Protein AF-M0JA58-F1 (afdb_monomer)

Secondary structure (DSSP, 8-state):
-EEEETTTTEEEE--HHHHHHHHT--HHHHHHHHGGG--S--SSPP-EEES--S---EEEEEEE-SS-EEEEEEEEETTEEEEEEEETTTTEEEEEEHHHHHHHHT--HHHHHHHHHHHHHS---

Solvent-accessible surface area (backbone atoms only — not comparable to full-atom values): 7219 Å² total; per-residue (Å²): 92,76,48,74,28,76,91,77,74,32,58,32,79,42,53,30,49,55,46,25,52,63,10,64,54,54,59,67,60,50,48,63,66,42,55,87,71,60,68,95,79,67,96,70,76,72,43,69,40,66,73,65,76,93,66,74,64,44,81,76,47,77,41,69,59,100,81,21,50,21,42,33,26,41,28,81,49,104,87,50,63,30,43,34,29,30,17,70,93,76,72,30,32,21,37,31,29,61,56,38,52,41,49,54,22,75,53,55,72,67,57,56,51,47,58,52,45,57,58,73,67,51,75,90,124

Sequence (125 aa):
MELDATRSEARVRLDAVTLECLSWQERSTFVGFLEPQLRPLSSDVLVVQQNPDDGESTEIAHITNEFGHVEVRTAERAESAWLELVATKLGFVTRLNAVALESITWQDQDTFTELLRQRLEEPKK

Mean predicted aligned error: 6.17 Å

Foldseek 3Di:
DKQALPVVRFIDDDAQQLLQLLQPDDPVLLCVLLPVPDDCPDPDDWDKDKPDDPADWAFDDWGDDPNHTWTWIWDDDDPWIWIWTDRPVVGIIMITTSSSSVSVSPDDPVSSVVSVVVVVPDDDD

Nearest PDB structures (foldseek):
  1a18-assembly1_A  TM=6.426E-01  e=4.553E+00  Mus musculus
  3nec-assembly1_A  TM=2.844E-01  e=3.935E-01  Toxoplasma gondii
  3lgo-assembly1_A  TM=5.304E-01  e=4.553E+00  Saccharomyces cerevisiae
  6ew5-assembly4_D  TM=6.533E-01  e=8.645E+00  Homo sapiens

Organism: Haloferax mediterranei (strain ATCC 33500 / DSM 1411 / JCM 8866 / NBRC 14739 / NCIMB 2177 / R-4) (NCBI:txid523841)

Radius of gyration: 13.87 Å; Cα contacts (8 Å, |Δi|>4): 213; chains: 1; bounding box: 35×30×39 Å

Structure (mmCIF, N/CA/C/O backbone):
data_AF-M0JA58-F1
#
_entry.id   AF-M0JA58-F1
#
loop_
_atom_site.group_PDB
_atom_site.id
_atom_site.type_symbol
_atom_site.label_atom_id
_atom_site.label_alt_id
_atom_site.label_comp_id
_atom_site.label_asym_id
_atom_site.label_entity_id
_atom_site.label_seq_id
_atom_site.pdbx_PDB_ins_code
_atom_site.Cartn_x
_atom_site.Cartn_y
_atom_site.Cartn_z
_atom_site.occupancy
_atom_site.B_iso_or_equiv
_atom_site.auth_seq_id
_atom_site.auth_comp_id
_atom_site.auth_asym_id
_atom_site.auth_atom_id
_atom_site.pdbx_PDB_model_num
ATOM 1 N N . MET A 1 1 ? -5.341 6.554 -4.109 1.00 89.31 1 MET A N 1
ATOM 2 C CA . MET A 1 1 ? -4.026 6.619 -4.784 1.00 89.31 1 MET A CA 1
ATOM 3 C C . MET A 1 1 ? -3.997 5.585 -5.901 1.00 89.31 1 MET A C 1
ATOM 5 O O . MET A 1 1 ? -4.663 4.569 -5.763 1.00 89.31 1 MET A O 1
ATOM 9 N N . GLU A 1 2 ? -3.289 5.831 -7.001 1.00 92.62 2 GLU A N 1
ATOM 10 C CA . GLU A 1 2 ? -3.058 4.826 -8.051 1.00 92.62 2 GLU A CA 1
ATOM 11 C C . GLU A 1 2 ? -1.577 4.437 -8.039 1.00 92.62 2 GLU A C 1
ATOM 13 O O . GLU A 1 2 ? -0.720 5.314 -7.934 1.00 92.62 2 GLU A O 1
ATOM 18 N N . LEU A 1 3 ? -1.292 3.137 -8.100 1.00 90.00 3 LEU A N 1
ATOM 19 C CA . LEU A 1 3 ? 0.043 2.602 -8.356 1.00 90.00 3 LEU A CA 1
ATOM 20 C C . LEU A 1 3 ? 0.092 2.129 -9.809 1.00 90.00 3 LEU A C 1
ATOM 22 O O . LEU A 1 3 ? -0.775 1.358 -10.224 1.00 90.00 3 LEU A O 1
ATOM 26 N N . ASP A 1 4 ? 1.095 2.586 -10.557 1.00 90.62 4 ASP A N 1
ATOM 27 C CA . ASP A 1 4 ? 1.334 2.217 -11.956 1.00 90.62 4 ASP A CA 1
ATOM 28 C C . ASP A 1 4 ? 2.706 1.546 -12.073 1.00 90.62 4 ASP A C 1
ATOM 30 O O . ASP A 1 4 ? 3.747 2.177 -11.873 1.00 90.62 4 ASP A O 1
ATOM 34 N N . ALA A 1 5 ? 2.708 0.246 -12.359 1.00 87.19 5 ALA A N 1
ATOM 35 C CA . ALA A 1 5 ? 3.912 -0.524 -12.606 1.00 87.19 5 ALA A CA 1
ATOM 36 C C . ALA A 1 5 ? 4.220 -0.506 -14.107 1.00 87.19 5 ALA A C 1
ATOM 38 O O . ALA A 1 5 ? 3.892 -1.440 -14.837 1.00 87.19 5 ALA A O 1
ATOM 39 N N . THR A 1 6 ? 4.906 0.545 -14.569 1.00 83.81 6 THR A N 1
ATOM 40 C CA . THR A 1 6 ? 5.208 0.780 -15.995 1.00 83.81 6 THR A CA 1
ATOM 41 C C . THR A 1 6 ? 5.821 -0.432 -16.700 1.00 83.81 6 THR A C 1
ATOM 43 O O . THR A 1 6 ? 5.567 -0.660 -17.877 1.00 83.81 6 THR A O 1
ATOM 46 N N . ARG A 1 7 ? 6.629 -1.223 -15.987 1.00 81.31 7 ARG A N 1
ATOM 47 C CA . ARG A 1 7 ? 7.321 -2.397 -16.535 1.00 81.31 7 ARG A CA 1
ATOM 48 C C . ARG A 1 7 ? 6.374 -3.545 -16.892 1.00 81.31 7 ARG A C 1
ATOM 50 O O . ARG A 1 7 ? 6.626 -4.245 -17.868 1.00 81.31 7 ARG A O 1
ATOM 57 N N . SER A 1 8 ? 5.327 -3.754 -16.098 1.00 81.50 8 SER A N 1
ATOM 58 C CA . SER A 1 8 ? 4.322 -4.801 -16.317 1.00 81.50 8 SER A CA 1
ATOM 59 C C . SER A 1 8 ? 2.997 -4.261 -16.858 1.00 81.50 8 SER A C 1
ATOM 61 O O . SER A 1 8 ? 2.072 -5.043 -17.059 1.00 81.50 8 SER A O 1
ATOM 63 N N . GLU A 1 9 ? 2.910 -2.946 -17.099 1.00 87.00 9 GLU A N 1
ATOM 64 C CA . GLU A 1 9 ? 1.693 -2.222 -17.496 1.00 87.00 9 GLU A CA 1
ATOM 65 C C . GLU A 1 9 ? 0.505 -2.471 -16.545 1.00 87.00 9 GLU A C 1
ATOM 67 O O . GLU A 1 9 ? -0.661 -2.302 -16.908 1.00 87.00 9 GLU A O 1
ATOM 72 N N . ALA A 1 10 ? 0.801 -2.882 -15.311 1.00 87.00 10 ALA A N 1
ATOM 73 C CA . ALA A 1 10 ? -0.185 -3.215 -14.302 1.00 87.00 10 ALA A CA 1
ATOM 74 C C . ALA A 1 10 ? -0.500 -1.999 -13.434 1.00 87.00 10 ALA A C 1
ATOM 76 O O . ALA A 1 10 ? 0.370 -1.187 -13.113 1.00 87.00 10 ALA A O 1
ATOM 77 N N . ARG A 1 11 ? -1.772 -1.866 -13.056 1.00 92.12 11 ARG A N 1
ATOM 78 C CA . ARG A 1 11 ? -2.269 -0.717 -12.300 1.00 92.12 11 ARG A CA 1
ATOM 79 C C . ARG A 1 11 ? -3.274 -1.152 -11.264 1.00 92.12 11 ARG A C 1
ATOM 81 O O . ARG A 1 11 ? -4.150 -1.961 -11.554 1.00 92.12 11 ARG A O 1
ATOM 88 N N . VAL A 1 12 ? -3.212 -0.519 -10.099 1.00 92.12 12 VAL A N 1
ATOM 89 C CA . VAL A 1 12 ? -4.213 -0.702 -9.047 1.00 92.12 12 VAL A CA 1
ATOM 90 C C . VAL A 1 12 ? -4.552 0.628 -8.389 1.00 92.12 12 VAL A C 1
ATOM 92 O O . VAL A 1 12 ? -3.691 1.485 -8.174 1.00 92.12 12 VAL A O 1
ATOM 95 N N . ARG A 1 13 ? -5.833 0.808 -8.066 1.00 92.88 13 ARG A N 1
ATOM 96 C CA . ARG A 1 13 ? -6.311 1.925 -7.251 1.00 92.88 13 ARG A CA 1
ATOM 97 C C . ARG A 1 13 ? -6.483 1.447 -5.819 1.00 92.88 13 ARG A C 1
ATOM 99 O O . ARG A 1 13 ? -7.195 0.484 -5.578 1.00 92.88 13 ARG A O 1
ATOM 106 N N . LEU A 1 14 ? -5.859 2.161 -4.893 1.00 92.56 14 LEU A N 1
ATOM 107 C CA . LEU A 1 14 ? -5.904 1.885 -3.464 1.00 92.56 14 LEU A CA 1
ATOM 108 C C . LEU A 1 14 ? -6.585 3.051 -2.750 1.00 92.56 14 LEU A C 1
ATOM 110 O O . LEU A 1 14 ? -6.233 4.219 -2.966 1.00 92.56 14 LEU A O 1
ATOM 114 N N . ASP A 1 15 ? -7.568 2.742 -1.915 1.00 92.62 15 ASP A N 1
ATOM 115 C CA . ASP A 1 15 ? -8.216 3.717 -1.042 1.00 92.62 15 ASP A CA 1
ATOM 116 C C . ASP A 1 15 ? -7.456 3.884 0.288 1.00 92.62 15 ASP A C 1
ATOM 118 O O . ASP A 1 15 ? -6.424 3.251 0.525 1.00 92.62 15 ASP A O 1
ATOM 122 N N . ALA A 1 16 ? -7.942 4.785 1.146 1.00 93.38 16 ALA A N 1
ATOM 123 C CA . ALA A 1 16 ? -7.305 5.076 2.430 1.00 93.38 16 ALA A CA 1
ATOM 124 C C . ALA A 1 16 ? -7.250 3.845 3.347 1.00 93.38 16 ALA A C 1
ATOM 126 O O . ALA A 1 16 ? -6.238 3.626 4.002 1.00 93.38 16 ALA A O 1
ATOM 127 N N . VAL A 1 17 ? -8.310 3.031 3.367 1.00 92.44 17 VAL A N 1
ATOM 128 C CA . VAL A 1 17 ? -8.412 1.839 4.225 1.00 92.44 17 VAL A CA 1
ATOM 129 C C . VAL A 1 17 ? -7.461 0.750 3.749 1.00 92.44 17 VAL A C 1
ATOM 131 O O . VAL A 1 17 ? -6.783 0.128 4.557 1.00 92.44 17 VAL A O 1
ATOM 134 N N . THR A 1 18 ? -7.365 0.549 2.439 1.00 92.62 18 THR A N 1
ATOM 135 C CA . THR A 1 18 ? -6.453 -0.415 1.825 1.00 92.62 18 THR A CA 1
ATOM 136 C C . THR A 1 18 ? -5.006 -0.005 2.066 1.00 92.62 18 THR A C 1
ATOM 138 O O . THR A 1 18 ? -4.190 -0.831 2.462 1.00 92.62 18 THR A O 1
ATOM 141 N N . LEU A 1 19 ? -4.671 1.275 1.890 1.00 93.00 19 LEU A N 1
ATOM 142 C CA . LEU A 1 19 ? -3.320 1.756 2.176 1.00 93.00 19 LEU A CA 1
ATOM 143 C C . LEU A 1 19 ? -2.972 1.678 3.657 1.00 93.00 19 LEU A C 1
ATOM 145 O O . LEU A 1 19 ? -1.859 1.279 3.996 1.00 93.00 19 LEU A O 1
ATOM 149 N N . GLU A 1 20 ? -3.918 2.042 4.525 1.00 91.75 20 GLU A N 1
ATOM 150 C CA . GLU A 1 20 ? -3.750 1.866 5.956 1.00 91.75 20 GLU A CA 1
ATOM 151 C C . GLU A 1 20 ? -3.502 0.386 6.226 1.00 91.75 20 GLU A C 1
ATOM 153 O O . GLU A 1 20 ? -2.432 0.092 6.728 1.00 91.75 20 GLU A O 1
ATOM 158 N N . CYS A 1 21 ? -4.370 -0.538 5.789 1.00 90.50 21 CYS A N 1
ATOM 159 C CA . CYS A 1 21 ? -4.211 -2.000 5.895 1.00 90.50 21 CYS A CA 1
ATOM 160 C C . CYS A 1 21 ? -2.787 -2.477 5.601 1.00 90.50 21 CYS A C 1
ATOM 162 O O . CYS A 1 21 ? -2.185 -3.172 6.419 1.00 90.50 21 CYS A O 1
ATOM 164 N N . LEU A 1 22 ? -2.234 -2.060 4.460 1.00 90.81 22 LEU A N 1
ATOM 165 C CA . LEU A 1 22 ? -0.897 -2.446 4.011 1.00 90.81 22 LEU A CA 1
ATOM 166 C C . LEU A 1 22 ? 0.219 -1.974 4.959 1.00 90.81 22 LEU A C 1
ATOM 168 O O . LEU A 1 22 ? 1.261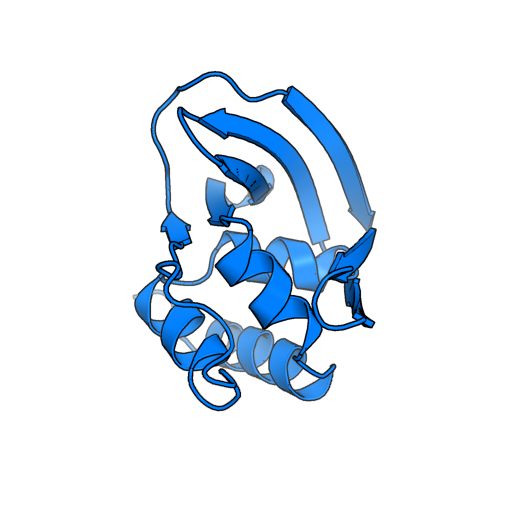 -2.618 5.026 1.00 90.81 22 LEU A O 1
ATOM 172 N N . SER A 1 23 ? 0.023 -0.884 5.706 1.00 91.31 23 SER A N 1
ATOM 173 C CA . SER A 1 23 ? 1.052 -0.325 6.596 1.00 91.31 23 SER A CA 1
ATOM 174 C C . SER A 1 23 ? 1.292 -1.119 7.887 1.00 91.31 23 SER A C 1
ATOM 176 O O . SER A 1 23 ? 2.354 -0.961 8.490 1.00 91.31 23 SER A O 1
ATOM 178 N N . TRP A 1 24 ? 0.354 -1.977 8.305 1.00 87.62 24 TRP A N 1
ATOM 179 C CA . TRP A 1 24 ? 0.403 -2.709 9.584 1.00 87.62 24 TRP A CA 1
ATOM 180 C C . TRP A 1 24 ? 0.382 -4.233 9.445 1.00 87.62 24 TRP A C 1
ATOM 182 O O . TRP A 1 24 ? 0.276 -4.932 10.452 1.00 87.62 24 TRP A O 1
ATOM 192 N N . GLN A 1 25 ? 0.522 -4.767 8.232 1.00 85.44 25 GLN A N 1
ATOM 193 C CA . GLN A 1 25 ? 0.643 -6.211 8.036 1.00 85.44 25 GLN A CA 1
ATOM 194 C C . GLN A 1 25 ? 2.000 -6.726 8.484 1.00 85.44 25 GLN A C 1
ATOM 196 O O . GLN A 1 25 ? 3.027 -6.141 8.137 1.00 85.44 25 GLN A O 1
ATOM 201 N N . GLU A 1 26 ? 2.013 -7.870 9.168 1.00 83.88 26 GLU A N 1
ATOM 202 C CA . GLU A 1 26 ? 3.251 -8.604 9.409 1.00 83.88 26 GLU A CA 1
ATOM 203 C C . GLU A 1 26 ? 3.944 -8.957 8.094 1.00 83.88 26 GLU A C 1
ATOM 205 O O . GLU A 1 26 ? 3.297 -9.342 7.118 1.00 83.88 26 GLU A O 1
ATOM 210 N N . ARG A 1 27 ? 5.280 -8.869 8.071 1.00 82.81 27 ARG A N 1
ATOM 211 C CA . ARG A 1 27 ? 6.067 -9.158 6.864 1.00 82.81 27 ARG A CA 1
ATOM 212 C C . ARG A 1 27 ? 5.729 -10.526 6.266 1.00 82.81 27 ARG A C 1
ATOM 214 O O . ARG A 1 27 ? 5.615 -10.626 5.052 1.00 82.81 27 ARG A O 1
ATOM 221 N N . SER A 1 28 ? 5.599 -11.569 7.082 1.00 82.00 28 SER A N 1
ATOM 222 C CA . SER A 1 28 ? 5.266 -12.925 6.620 1.00 82.00 28 SER A CA 1
ATOM 223 C C . SER A 1 28 ? 3.890 -12.987 5.967 1.00 82.00 28 SER A C 1
ATOM 225 O O . SER A 1 28 ? 3.774 -13.534 4.875 1.00 82.00 28 SER A O 1
ATOM 227 N N . THR A 1 29 ? 2.875 -12.390 6.594 1.00 81.50 29 THR A N 1
ATOM 228 C CA . THR A 1 29 ? 1.514 -12.305 6.046 1.00 81.50 29 THR A CA 1
ATOM 229 C C . THR A 1 29 ? 1.508 -11.523 4.742 1.00 81.50 29 THR A C 1
ATOM 231 O O . THR A 1 29 ? 0.947 -11.975 3.753 1.00 81.50 29 THR A O 1
ATOM 234 N N . PHE A 1 30 ? 2.208 -10.390 4.703 1.00 80.06 30 PHE A N 1
ATOM 235 C CA . PHE A 1 30 ? 2.302 -9.546 3.518 1.00 80.06 30 PHE A CA 1
ATOM 236 C C . PHE A 1 30 ? 3.035 -10.237 2.363 1.00 80.06 30 PHE A C 1
ATOM 238 O O . PHE A 1 30 ? 2.593 -10.181 1.221 1.00 80.06 30 PHE A O 1
ATOM 245 N N . VAL A 1 31 ? 4.153 -10.912 2.635 1.00 80.19 31 VAL A N 1
ATOM 246 C CA . VAL A 1 31 ? 4.889 -11.662 1.608 1.00 80.19 31 VAL A CA 1
ATOM 247 C C . VAL A 1 31 ? 4.054 -12.840 1.117 1.00 80.19 31 VAL A C 1
ATOM 249 O O . VAL A 1 31 ? 3.880 -12.974 -0.088 1.00 80.19 31 VAL A O 1
ATOM 252 N N . GLY A 1 32 ? 3.460 -13.623 2.021 1.00 79.62 32 GLY A N 1
ATOM 253 C CA . GLY A 1 32 ? 2.571 -14.730 1.657 1.00 79.62 32 GLY A CA 1
ATOM 254 C C . GLY A 1 32 ? 1.303 -14.281 0.924 1.00 79.62 32 GLY A C 1
ATOM 255 O O . GLY A 1 32 ? 0.744 -15.046 0.149 1.00 79.62 32 GLY A O 1
ATOM 256 N N . PHE A 1 33 ? 0.872 -13.035 1.124 1.00 76.62 33 PHE A N 1
ATOM 257 C CA . PHE A 1 33 ? -0.184 -12.380 0.352 1.00 76.62 33 PHE A CA 1
ATOM 258 C C . PHE A 1 33 ? 0.269 -12.045 -1.081 1.00 76.62 33 PHE A C 1
ATOM 260 O O . PHE A 1 33 ? -0.516 -12.181 -2.013 1.00 76.62 33 PHE A O 1
ATOM 267 N N . LEU A 1 34 ? 1.534 -11.656 -1.282 1.00 74.06 34 LEU A N 1
ATOM 268 C CA . LEU A 1 34 ? 2.076 -11.306 -2.602 1.00 74.06 34 LEU A CA 1
ATOM 269 C C . LEU A 1 34 ? 2.554 -12.523 -3.414 1.00 74.06 34 LEU A C 1
ATOM 271 O O . LEU A 1 34 ? 2.425 -12.527 -4.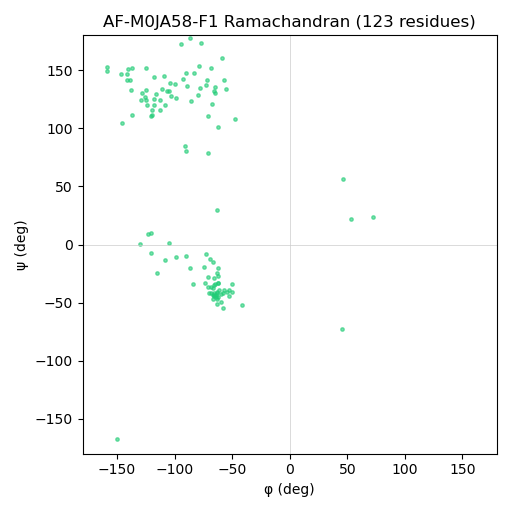638 1.00 74.06 34 LEU A O 1
ATOM 275 N N . GLU A 1 35 ? 3.084 -13.555 -2.754 1.00 67.44 35 GLU A N 1
ATOM 276 C CA . GLU A 1 35 ? 3.690 -14.750 -3.366 1.00 67.44 35 GLU A CA 1
ATOM 277 C C . GLU A 1 35 ? 2.799 -15.561 -4.331 1.00 67.44 35 GLU A C 1
ATOM 279 O O . GLU A 1 35 ? 3.323 -15.987 -5.364 1.00 67.44 35 GLU A O 1
ATOM 284 N N . PRO A 1 36 ? 1.486 -15.770 -4.092 1.00 61.09 36 PRO A N 1
ATOM 285 C CA . PRO A 1 36 ? 0.651 -16.641 -4.922 1.00 61.09 36 PRO A CA 1
ATOM 286 C C . PRO A 1 36 ? 0.526 -16.183 -6.379 1.00 61.09 36 PRO A C 1
ATOM 288 O O . PRO A 1 36 ? 0.179 -16.985 -7.245 1.00 61.09 36 PRO A O 1
ATOM 291 N N . GLN A 1 37 ? 0.808 -14.905 -6.657 1.00 56.34 37 GLN A N 1
ATOM 292 C CA . GLN A 1 37 ? 0.684 -14.298 -7.984 1.00 56.34 37 GLN A CA 1
ATOM 293 C C . GLN A 1 37 ? 1.985 -13.667 -8.495 1.00 56.34 37 GLN A C 1
ATOM 295 O O . GLN A 1 37 ? 1.971 -12.999 -9.533 1.00 56.34 37 GLN A O 1
ATOM 300 N N . LEU A 1 38 ? 3.118 -13.884 -7.812 1.00 58.38 38 LEU A N 1
ATOM 301 C CA . LEU A 1 38 ? 4.417 -13.438 -8.311 1.00 58.38 38 LEU A CA 1
ATOM 302 C C . LEU A 1 38 ? 4.713 -14.153 -9.630 1.00 58.38 38 LEU A C 1
ATOM 304 O O . LEU A 1 38 ? 5.159 -15.302 -9.664 1.00 58.38 38 LEU A O 1
ATOM 308 N N . ARG A 1 39 ? 4.500 -13.461 -10.753 1.00 56.25 39 ARG A N 1
ATOM 309 C CA . ARG A 1 39 ? 5.128 -13.889 -11.999 1.00 56.25 39 ARG A CA 1
ATOM 310 C C . ARG A 1 39 ? 6.638 -13.741 -11.807 1.00 56.25 39 ARG A C 1
ATOM 312 O O . ARG A 1 39 ? 7.071 -12.696 -11.314 1.00 56.25 39 ARG A O 1
ATOM 319 N N . PRO A 1 40 ? 7.457 -14.721 -12.220 1.00 52.47 40 PRO A N 1
ATOM 320 C CA . PRO A 1 40 ? 8.908 -14.597 -12.190 1.00 52.47 40 PRO A CA 1
ATOM 321 C C . PRO A 1 40 ? 9.328 -13.594 -13.270 1.00 52.47 40 PRO A C 1
ATOM 323 O O . PRO A 1 40 ? 9.691 -13.966 -14.381 1.00 52.47 40 PRO A O 1
ATOM 326 N N . LEU A 1 41 ? 9.174 -12.304 -12.983 1.00 50.72 41 LEU A N 1
ATOM 327 C CA . LEU A 1 41 ? 9.456 -11.229 -13.928 1.00 50.72 41 LEU A CA 1
ATOM 328 C C . LEU A 1 41 ? 10.720 -10.448 -13.560 1.00 50.72 41 LEU A C 1
ATOM 330 O O . LEU A 1 41 ? 11.185 -9.702 -14.415 1.00 50.72 41 LEU A O 1
ATOM 334 N N . SER A 1 42 ? 11.290 -10.588 -12.358 1.00 55.84 42 SER A N 1
ATOM 335 C CA . SER A 1 42 ? 12.546 -9.911 -12.005 1.00 55.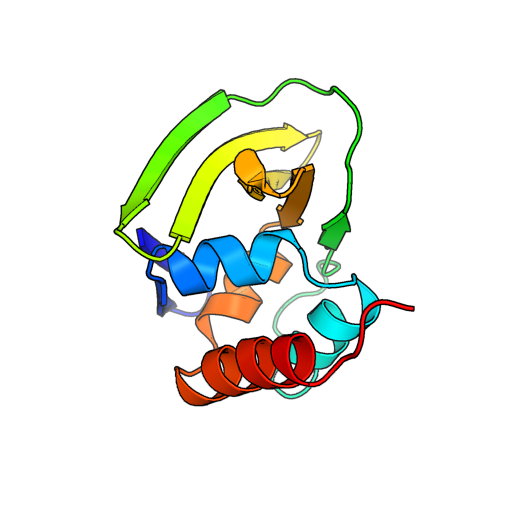84 42 SER A CA 1
ATOM 336 C C . SER A 1 42 ? 13.474 -10.774 -11.149 1.00 55.84 42 SER A C 1
ATOM 338 O O . SER A 1 42 ? 13.017 -11.558 -10.322 1.00 55.84 42 SER A O 1
ATOM 340 N N . SER A 1 43 ? 14.781 -10.598 -11.357 1.00 59.31 43 SER A N 1
ATOM 341 C CA . SER A 1 43 ? 15.841 -11.069 -10.455 1.00 59.31 43 SER A CA 1
ATOM 342 C C . SER A 1 43 ? 15.922 -10.233 -9.171 1.00 59.31 43 SER A C 1
ATOM 344 O O . SER A 1 43 ? 16.680 -10.575 -8.264 1.00 59.31 43 SER A O 1
ATOM 346 N N . ASP A 1 44 ? 15.180 -9.124 -9.108 1.00 69.00 44 ASP A N 1
ATOM 347 C CA . ASP A 1 44 ? 15.168 -8.221 -7.967 1.00 69.00 44 ASP A CA 1
ATOM 348 C C . ASP A 1 44 ? 14.435 -8.837 -6.773 1.00 69.00 44 ASP A C 1
ATOM 350 O O . ASP A 1 44 ? 13.398 -9.490 -6.897 1.00 69.00 44 ASP A O 1
ATOM 354 N N . VAL A 1 45 ? 14.973 -8.590 -5.583 1.00 76.81 45 VAL A N 1
ATOM 355 C CA . VAL A 1 45 ? 14.440 -9.142 -4.338 1.00 76.81 45 VAL A CA 1
ATOM 356 C C . VAL A 1 45 ? 13.224 -8.330 -3.892 1.00 76.81 45 VAL A C 1
ATOM 358 O O . VAL A 1 45 ? 13.300 -7.109 -3.757 1.00 76.81 45 VAL A O 1
ATOM 361 N N . LEU A 1 46 ? 12.104 -8.998 -3.606 1.00 80.31 46 LEU A N 1
ATOM 362 C CA . LEU A 1 46 ? 10.959 -8.389 -2.927 1.00 80.31 46 LEU A CA 1
ATOM 363 C C . LEU A 1 46 ? 11.346 -8.057 -1.481 1.00 80.31 46 LEU A C 1
ATOM 365 O O . LEU A 1 46 ? 11.714 -8.947 -0.707 1.00 80.31 46 LEU A O 1
ATOM 369 N N . VAL A 1 47 ? 11.260 -6.780 -1.097 1.00 82.94 47 VAL A N 1
ATOM 370 C CA . VAL A 1 47 ? 11.607 -6.350 0.263 1.00 82.94 47 VAL A CA 1
ATOM 371 C C . VAL A 1 47 ? 10.490 -5.515 0.877 1.00 82.94 47 VAL A C 1
ATOM 373 O O . VAL A 1 47 ? 10.096 -4.479 0.350 1.00 82.94 47 VAL A O 1
ATOM 376 N N . VAL A 1 48 ? 10.029 -5.980 2.039 1.00 85.62 48 VAL A N 1
ATOM 377 C CA . VAL A 1 48 ? 9.008 -5.341 2.877 1.00 85.62 48 VAL A CA 1
ATOM 378 C C . VAL A 1 48 ? 9.599 -5.131 4.267 1.00 85.62 48 VAL A C 1
ATOM 380 O O . VAL A 1 48 ? 10.020 -6.097 4.909 1.00 85.62 48 VAL A O 1
ATOM 383 N N . GLN A 1 49 ? 9.685 -3.890 4.737 1.00 85.38 49 GLN A N 1
ATOM 384 C CA . GLN A 1 49 ? 10.275 -3.567 6.042 1.00 85.38 49 GLN A CA 1
ATOM 385 C C . GLN A 1 49 ? 9.237 -2.928 6.954 1.00 85.38 49 GLN A C 1
ATOM 387 O O . GLN A 1 49 ? 8.729 -1.859 6.636 1.00 85.38 49 GLN A O 1
ATOM 392 N N . GLN A 1 50 ? 8.960 -3.556 8.093 1.00 85.00 50 GLN A N 1
ATOM 393 C CA . GLN A 1 50 ? 8.128 -2.965 9.139 1.00 85.00 50 GLN A CA 1
ATOM 394 C C . GLN A 1 50 ? 8.988 -2.173 10.122 1.00 85.00 50 GLN A C 1
ATOM 396 O O . GLN A 1 50 ? 10.122 -2.571 10.386 1.00 85.00 50 GLN A O 1
ATOM 401 N N . ASN A 1 51 ? 8.429 -1.101 10.688 1.00 80.31 51 ASN A N 1
ATOM 402 C CA . ASN A 1 51 ? 9.065 -0.251 11.709 1.00 80.31 51 ASN A CA 1
ATOM 403 C C . ASN A 1 51 ? 10.517 0.114 11.363 1.00 80.31 51 ASN A C 1
ATOM 405 O O . ASN A 1 51 ? 11.450 -0.220 12.094 1.00 80.31 51 ASN A O 1
ATOM 409 N N . PRO A 1 52 ? 10.720 0.713 10.191 1.00 69.31 52 PRO A N 1
ATOM 410 C CA . PRO A 1 52 ? 12.038 0.887 9.628 1.00 69.31 52 PRO A CA 1
ATOM 411 C C . PRO A 1 52 ? 12.764 2.074 10.307 1.00 69.31 52 PRO A C 1
ATOM 413 O O . PRO A 1 52 ? 12.114 3.004 10.778 1.00 69.31 52 PRO A O 1
ATOM 416 N N . ASP A 1 53 ? 14.101 2.068 10.329 1.00 66.81 53 ASP A N 1
ATOM 417 C CA . ASP A 1 53 ? 14.915 3.120 10.978 1.00 66.81 53 ASP A CA 1
ATOM 418 C C . ASP A 1 53 ? 14.673 4.543 10.424 1.00 66.81 53 ASP A C 1
ATOM 420 O O . ASP A 1 53 ? 14.255 4.711 9.268 1.00 66.81 53 ASP A O 1
ATOM 424 N N . ASP A 1 54 ? 15.067 5.546 11.223 1.00 64.44 54 ASP A N 1
ATOM 425 C CA . ASP A 1 54 ? 14.974 7.012 11.033 1.00 64.44 54 ASP A CA 1
ATOM 426 C C . ASP A 1 54 ? 15.774 7.592 9.846 1.00 64.44 54 ASP A C 1
ATOM 428 O O . ASP A 1 54 ? 16.247 8.729 9.879 1.00 64.44 54 ASP A O 1
ATOM 432 N N . GLY A 1 55 ? 15.987 6.840 8.771 1.00 70.56 55 GLY A N 1
ATOM 433 C CA . GLY A 1 55 ? 16.590 7.437 7.58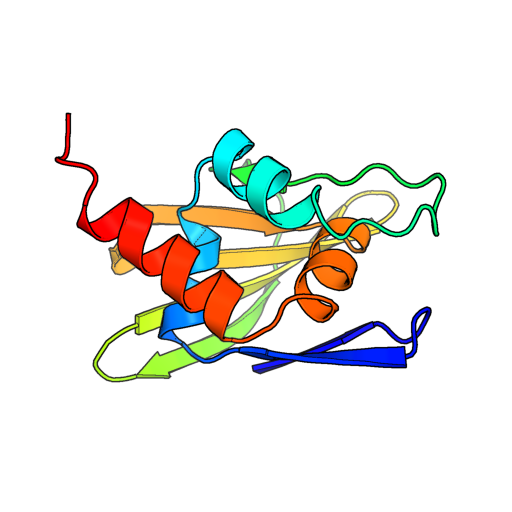5 1.00 70.56 55 GLY A CA 1
ATOM 434 C C . GLY A 1 55 ? 15.625 8.430 6.925 1.00 70.56 55 GLY A C 1
ATOM 435 O O . GLY A 1 55 ? 14.408 8.253 6.979 1.00 70.56 55 GLY A O 1
ATOM 436 N N . GLU A 1 56 ? 16.170 9.431 6.236 1.00 82.19 56 GLU A N 1
ATOM 437 C CA . GLU A 1 56 ? 15.378 10.508 5.632 1.00 82.19 56 GLU A CA 1
ATOM 438 C C . GLU A 1 56 ? 14.296 9.963 4.690 1.00 82.19 56 GLU A C 1
ATOM 440 O O . GLU A 1 56 ? 14.553 9.068 3.874 1.00 82.19 56 GLU A O 1
ATOM 445 N N . SER A 1 57 ? 13.087 10.500 4.849 1.00 88.75 57 SER A N 1
ATOM 446 C CA . SER A 1 57 ? 11.927 10.288 3.990 1.00 88.75 57 SER A CA 1
ATOM 447 C C . SER A 1 57 ? 11.235 11.632 3.766 1.00 88.75 57 SER A C 1
ATOM 449 O O . SER A 1 57 ? 11.329 12.548 4.584 1.00 88.75 57 SER A O 1
ATOM 451 N N . THR A 1 58 ? 10.564 11.774 2.632 1.00 91.50 58 THR A N 1
ATOM 452 C CA . THR A 1 58 ? 9.805 12.973 2.272 1.00 91.50 58 THR A CA 1
ATOM 453 C C . THR A 1 58 ? 8.347 12.591 2.116 1.00 91.50 58 THR A C 1
ATOM 455 O O . THR A 1 58 ? 8.025 11.680 1.357 1.00 91.50 58 THR A O 1
ATOM 458 N N . GLU A 1 59 ? 7.457 13.264 2.840 1.00 93.50 59 GLU A N 1
ATOM 459 C CA . GLU A 1 59 ? 6.020 13.096 2.642 1.00 93.50 59 GLU A CA 1
ATOM 460 C C . GLU A 1 59 ? 5.621 13.591 1.250 1.00 93.50 59 GLU A C 1
ATOM 462 O O . GLU A 1 59 ? 5.982 14.696 0.845 1.00 93.50 59 GLU A O 1
ATOM 467 N N . ILE A 1 60 ? 4.874 12.760 0.524 1.00 94.62 60 ILE A N 1
ATOM 468 C CA . ILE A 1 60 ? 4.384 13.086 -0.819 1.00 94.62 60 ILE A CA 1
ATOM 469 C C . ILE A 1 60 ? 2.863 13.180 -0.886 1.00 94.62 60 ILE A C 1
ATOM 471 O O . ILE A 1 60 ? 2.332 13.848 -1.773 1.00 94.62 60 ILE A O 1
ATOM 475 N N . ALA A 1 61 ? 2.149 12.509 0.020 1.00 94.06 61 ALA A N 1
ATOM 476 C CA . ALA A 1 61 ? 0.698 12.558 0.069 1.00 94.06 61 ALA A CA 1
ATOM 477 C C . ALA A 1 61 ? 0.157 12.155 1.440 1.00 94.06 61 ALA A C 1
ATOM 479 O O . ALA A 1 61 ? 0.714 11.299 2.127 1.00 94.06 61 ALA A O 1
ATOM 480 N N . HIS A 1 62 ? -1.018 12.692 1.759 1.00 94.81 62 HIS A N 1
ATOM 481 C CA . HIS A 1 62 ? -1.825 12.274 2.896 1.00 94.81 62 HIS A CA 1
ATOM 482 C C . HIS A 1 62 ? -3.178 11.773 2.397 1.00 94.81 62 HIS A C 1
ATOM 484 O O . HIS A 1 62 ? -3.936 12.525 1.782 1.00 94.81 62 HIS A O 1
ATOM 490 N N . ILE A 1 63 ? -3.471 10.488 2.606 1.00 94.69 63 ILE A N 1
ATOM 491 C CA . ILE A 1 63 ? -4.684 9.836 2.098 1.00 94.69 63 ILE A CA 1
ATOM 492 C C . ILE A 1 63 ? -5.570 9.467 3.283 1.00 94.69 63 ILE A C 1
ATOM 494 O O . ILE A 1 63 ? -5.196 8.656 4.129 1.00 94.69 63 ILE A O 1
ATOM 498 N N . THR A 1 64 ? -6.752 10.079 3.353 1.00 94.12 64 THR A N 1
ATOM 499 C CA . THR A 1 64 ? -7.639 9.952 4.515 1.00 94.12 64 THR A CA 1
ATOM 500 C C . THR A 1 64 ? -9.106 9.841 4.112 1.00 94.12 64 THR A C 1
ATOM 502 O O . THR A 1 64 ? -9.518 10.368 3.077 1.00 94.12 64 THR A O 1
ATOM 505 N N . ASN A 1 65 ? -9.888 9.154 4.942 1.00 92.38 65 ASN A N 1
ATOM 506 C CA . ASN A 1 65 ? -11.350 9.176 4.952 1.00 92.38 65 ASN A CA 1
ATOM 507 C C . ASN A 1 65 ? -11.856 8.919 6.389 1.00 92.38 65 ASN A C 1
ATOM 509 O O . ASN A 1 65 ? -11.089 8.981 7.352 1.00 92.38 65 ASN A O 1
ATOM 513 N N . GLU A 1 66 ? -13.147 8.642 6.555 1.00 91.62 66 GLU A N 1
ATOM 514 C CA . GLU A 1 66 ? -13.753 8.359 7.858 1.00 91.62 66 GLU A CA 1
ATOM 515 C C . GLU A 1 66 ? -13.311 7.021 8.487 1.00 91.62 66 GLU A C 1
ATOM 517 O O . GLU A 1 66 ? -13.528 6.813 9.681 1.00 91.62 66 GLU A O 1
ATOM 522 N N . PHE A 1 67 ? -12.658 6.143 7.718 1.00 88.19 67 PHE A N 1
ATOM 523 C CA . PHE A 1 67 ? -12.274 4.789 8.128 1.00 88.19 67 PHE A CA 1
ATOM 524 C C . PHE A 1 67 ? -10.765 4.509 8.080 1.00 88.19 67 PHE A C 1
ATOM 526 O O . PHE A 1 67 ? -10.355 3.449 8.536 1.00 88.19 67 PHE A O 1
ATOM 533 N N . GLY A 1 68 ? -9.946 5.414 7.542 1.00 88.44 68 GLY A N 1
ATOM 534 C CA . GLY A 1 68 ? -8.519 5.179 7.345 1.00 88.44 68 GLY A CA 1
ATOM 535 C C . GLY A 1 68 ? -7.709 6.464 7.219 1.00 88.44 68 GLY A C 1
ATOM 536 O O . GLY A 1 68 ? -8.190 7.502 6.749 1.00 88.44 68 GLY A O 1
ATOM 537 N N . HIS A 1 69 ? -6.461 6.393 7.670 1.00 93.56 69 HIS A N 1
ATOM 538 C CA . HIS A 1 69 ? -5.537 7.511 7.711 1.00 93.56 69 HIS A CA 1
ATOM 539 C C . HIS A 1 69 ? -4.103 7.042 7.453 1.00 93.56 69 HIS A C 1
ATOM 541 O O . HIS A 1 69 ? -3.443 6.507 8.344 1.00 93.56 69 HIS A O 1
ATOM 547 N N . VAL A 1 70 ? -3.598 7.302 6.246 1.00 95.19 70 VAL A N 1
ATOM 548 C CA . VAL A 1 70 ? -2.220 6.967 5.881 1.00 95.19 70 VAL A CA 1
ATOM 549 C C . VAL A 1 70 ? -1.477 8.192 5.369 1.00 95.19 70 VAL A C 1
ATOM 551 O O . VAL A 1 70 ? -1.952 8.906 4.483 1.00 95.19 70 VAL A O 1
ATOM 554 N N . GLU A 1 71 ? -0.270 8.390 5.879 1.00 95.31 71 GLU A N 1
ATOM 555 C CA . GLU A 1 71 ? 0.739 9.228 5.238 1.00 95.31 71 GLU A CA 1
ATOM 556 C C . GLU A 1 71 ? 1.565 8.361 4.288 1.00 95.31 71 GLU A C 1
ATOM 558 O O . GLU A 1 71 ? 1.950 7.234 4.614 1.00 95.31 71 GLU A O 1
ATOM 563 N N . VAL A 1 72 ? 1.826 8.890 3.098 1.00 95.00 72 VAL A N 1
ATOM 564 C CA . VAL A 1 72 ? 2.646 8.247 2.075 1.00 95.00 72 VAL A CA 1
ATOM 565 C C . VAL A 1 72 ? 3.917 9.062 1.917 1.00 95.00 72 VAL A C 1
ATOM 567 O O . VAL A 1 72 ? 3.870 10.267 1.647 1.00 95.00 72 VAL A O 1
ATOM 570 N N . ARG A 1 73 ? 5.061 8.400 2.072 1.00 94.31 73 ARG A N 1
ATOM 571 C CA . ARG A 1 73 ? 6.378 9.032 1.981 1.00 94.31 73 ARG A CA 1
ATOM 572 C C . ARG A 1 73 ? 7.235 8.326 0.947 1.00 94.31 73 ARG A C 1
ATOM 574 O O . ARG A 1 73 ? 7.076 7.133 0.704 1.00 94.31 73 ARG A O 1
ATOM 581 N N . THR A 1 74 ? 8.163 9.053 0.350 1.00 91.81 74 THR A N 1
ATOM 582 C CA . THR A 1 74 ? 9.229 8.482 -0.471 1.00 91.81 74 THR A CA 1
ATOM 583 C C . THR A 1 74 ? 10.523 8.492 0.316 1.00 91.81 74 THR A C 1
ATOM 585 O O . THR A 1 74 ? 10.836 9.483 0.975 1.00 91.81 74 THR A O 1
ATOM 588 N N . ALA A 1 75 ? 11.300 7.422 0.214 1.00 85.62 75 ALA A N 1
ATOM 589 C CA . ALA A 1 75 ? 12.653 7.376 0.744 1.00 85.62 75 ALA A CA 1
ATOM 590 C C . ALA A 1 75 ? 13.620 6.963 -0.365 1.00 85.62 75 ALA A C 1
ATOM 592 O O . ALA A 1 75 ? 13.436 5.934 -1.022 1.00 85.62 75 ALA A O 1
ATOM 593 N N . GLU A 1 76 ? 14.664 7.764 -0.564 1.00 77.06 76 GLU A N 1
ATOM 594 C CA . GLU A 1 76 ? 15.788 7.384 -1.412 1.00 77.06 76 GLU A CA 1
ATOM 595 C C . GLU A 1 76 ? 16.784 6.576 -0.574 1.00 77.06 76 GLU A C 1
ATOM 597 O O . GLU A 1 76 ? 17.248 7.005 0.490 1.00 77.06 76 GLU A O 1
ATOM 602 N N . ARG A 1 77 ? 17.087 5.354 -1.021 1.00 70.19 77 ARG A N 1
ATOM 603 C CA . ARG A 1 77 ? 18.050 4.470 -0.358 1.00 70.19 77 ARG A CA 1
ATOM 604 C C . ARG A 1 77 ? 18.927 3.809 -1.403 1.00 70.19 77 ARG A C 1
ATOM 606 O O . ARG A 1 77 ? 18.449 2.942 -2.126 1.00 70.19 77 ARG A O 1
ATOM 613 N N . ALA A 1 78 ? 20.204 4.193 -1.402 1.00 66.25 78 ALA A N 1
ATOM 614 C CA . ALA A 1 78 ? 21.316 3.648 -2.185 1.00 66.25 78 ALA A CA 1
ATOM 615 C C . ALA A 1 78 ? 21.023 3.403 -3.681 1.00 66.25 78 ALA A C 1
ATOM 617 O O . ALA A 1 78 ? 21.512 4.151 -4.519 1.00 66.25 78 ALA A O 1
ATOM 618 N N . GLU A 1 79 ? 20.239 2.372 -4.004 1.00 63.34 79 GLU A N 1
ATOM 619 C CA . GLU A 1 79 ? 20.018 1.842 -5.356 1.00 63.34 79 GLU A CA 1
ATOM 620 C C . GLU A 1 79 ? 18.535 1.662 -5.730 1.00 63.34 79 GLU A C 1
ATOM 622 O O . GLU A 1 79 ? 18.226 1.201 -6.826 1.00 63.34 79 GLU A O 1
ATOM 627 N N . SER A 1 80 ? 17.587 1.999 -4.849 1.00 68.00 80 SER A N 1
ATOM 628 C CA . SER A 1 80 ? 16.157 1.855 -5.151 1.00 68.00 80 SER A CA 1
ATOM 629 C C . SER A 1 80 ? 15.309 2.944 -4.504 1.00 68.00 80 SER A C 1
ATOM 631 O O . SER A 1 80 ? 15.602 3.425 -3.409 1.00 68.00 80 SER A O 1
ATOM 633 N N . ALA A 1 81 ? 14.239 3.328 -5.199 1.00 80.06 81 ALA A N 1
ATOM 634 C CA . ALA A 1 81 ? 13.184 4.152 -4.631 1.00 80.06 81 ALA A CA 1
ATOM 635 C C . ALA A 1 81 ? 12.280 3.282 -3.749 1.00 80.06 81 ALA A C 1
ATOM 637 O O . ALA A 1 81 ? 11.880 2.181 -4.144 1.00 80.06 81 ALA A O 1
ATOM 638 N N . TRP A 1 82 ? 11.962 3.792 -2.562 1.00 89.94 82 TRP A N 1
ATOM 639 C CA . TRP A 1 82 ? 11.059 3.150 -1.616 1.00 89.94 82 TRP A CA 1
ATOM 640 C C . TRP A 1 82 ? 9.843 4.026 -1.374 1.00 89.94 82 TRP A C 1
ATOM 642 O O . TRP A 1 82 ? 9.948 5.253 -1.298 1.00 89.94 82 TRP A O 1
ATOM 652 N N . LEU A 1 83 ? 8.702 3.370 -1.199 1.00 92.62 83 LEU A N 1
ATOM 653 C CA . LEU A 1 83 ? 7.493 3.992 -0.688 1.00 92.62 83 LEU A CA 1
ATOM 654 C C . LEU A 1 83 ? 7.299 3.559 0.762 1.00 92.62 83 LEU A C 1
ATOM 656 O O . LEU A 1 83 ? 7.371 2.371 1.074 1.00 92.62 83 LEU A O 1
ATOM 660 N N . GLU A 1 84 ? 7.034 4.513 1.640 1.00 93.88 84 GLU A N 1
ATOM 661 C CA . GLU A 1 84 ? 6.645 4.260 3.020 1.00 93.88 84 GLU A CA 1
ATOM 662 C C . GLU A 1 84 ? 5.158 4.546 3.190 1.00 93.88 84 GLU A C 1
ATOM 664 O O . GLU A 1 84 ? 4.662 5.595 2.771 1.00 93.88 84 GLU A O 1
ATOM 669 N N . LEU A 1 85 ? 4.462 3.613 3.829 1.00 94.25 85 LEU A N 1
ATOM 670 C CA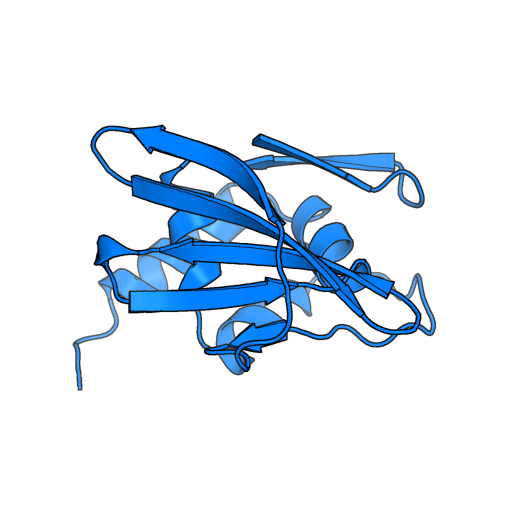 . LEU A 1 85 ? 3.082 3.755 4.263 1.00 94.25 85 LEU A CA 1
ATOM 671 C C . LEU A 1 85 ? 3.084 3.872 5.784 1.00 94.25 85 LEU A C 1
ATOM 673 O O . LEU A 1 85 ? 3.559 2.965 6.473 1.00 94.25 85 LEU A O 1
ATOM 677 N N . VAL A 1 86 ? 2.569 4.984 6.300 1.00 93.94 86 VAL A N 1
ATOM 678 C CA . VAL A 1 86 ? 2.587 5.314 7.728 1.00 93.94 86 VAL A CA 1
ATOM 679 C C . VAL A 1 86 ? 1.152 5.480 8.228 1.00 93.94 86 VAL A C 1
ATOM 681 O O . VAL A 1 86 ? 0.483 6.464 7.911 1.00 93.94 86 VAL A O 1
ATOM 684 N N . ALA A 1 87 ? 0.687 4.544 9.056 1.00 92.88 87 ALA A N 1
ATOM 685 C CA . ALA A 1 87 ? -0.565 4.674 9.799 1.00 92.88 87 ALA A CA 1
ATOM 686 C C . ALA A 1 87 ? -0.288 5.321 11.158 1.00 92.88 87 ALA A C 1
ATOM 688 O O . ALA A 1 87 ? -0.191 4.644 12.185 1.00 92.88 87 ALA A O 1
ATOM 689 N N . THR A 1 88 ? -0.148 6.648 11.175 1.00 86.38 88 THR A N 1
ATOM 690 C CA . THR A 1 88 ? 0.266 7.412 12.367 1.00 86.38 88 THR A CA 1
ATOM 691 C C . THR A 1 88 ? -0.602 7.150 13.591 1.00 86.38 88 THR A C 1
ATOM 693 O O . THR A 1 88 ? -0.080 6.976 14.690 1.00 86.38 88 THR A O 1
ATOM 696 N N . LYS A 1 89 ? -1.924 7.050 13.411 1.00 87.44 89 LYS A N 1
ATOM 697 C CA . LYS A 1 89 ? -2.869 6.777 14.507 1.00 87.44 89 LYS A CA 1
ATOM 698 C C . LYS A 1 89 ? -2.692 5.395 15.129 1.00 87.44 89 LYS A C 1
ATOM 700 O O . LYS A 1 89 ? -3.021 5.211 16.297 1.00 87.44 89 LYS A O 1
ATOM 705 N N . LEU A 1 90 ? -2.214 4.433 14.343 1.00 86.69 90 LEU A N 1
ATOM 706 C CA . LEU A 1 90 ? -2.014 3.053 14.772 1.00 86.69 90 LEU A CA 1
ATOM 707 C C . LEU A 1 90 ? -0.553 2.769 15.156 1.00 86.69 90 LEU A C 1
ATOM 709 O O . LEU A 1 90 ? -0.280 1.728 15.745 1.00 86.69 90 LEU A O 1
ATOM 713 N N . GLY A 1 91 ? 0.368 3.691 14.860 1.00 88.50 91 GLY A N 1
ATOM 714 C CA . GLY A 1 91 ? 1.791 3.558 15.168 1.00 88.50 91 GLY A CA 1
ATOM 715 C C . GLY A 1 91 ? 2.524 2.545 14.288 1.00 88.50 91 GLY A C 1
ATOM 716 O O . GLY A 1 9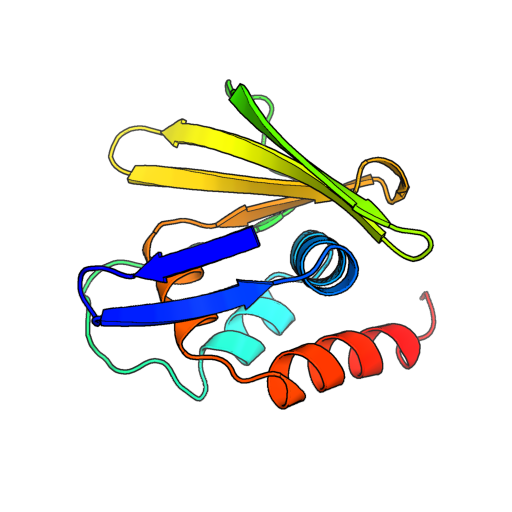1 ? 3.546 2.017 14.715 1.00 88.50 91 GLY A O 1
ATOM 717 N N . PHE A 1 92 ? 2.013 2.258 13.087 1.00 90.75 92 PHE A N 1
ATOM 718 C CA . PHE A 1 92 ? 2.628 1.304 12.164 1.00 90.75 92 PHE A CA 1
ATOM 719 C C . PHE A 1 92 ? 3.249 1.988 10.954 1.00 90.75 92 PHE A C 1
ATOM 721 O O . PHE A 1 92 ? 2.724 2.974 10.428 1.00 90.75 92 PHE A O 1
ATOM 728 N N . VAL A 1 93 ? 4.357 1.409 10.495 1.00 91.81 93 VAL A N 1
ATOM 729 C CA . VAL A 1 93 ? 5.068 1.832 9.292 1.00 91.81 93 VAL A CA 1
ATOM 730 C C . VAL A 1 93 ? 5.489 0.605 8.503 1.00 91.81 93 VAL A C 1
ATOM 732 O O . VAL A 1 93 ? 6.096 -0.310 9.063 1.00 91.81 93 VA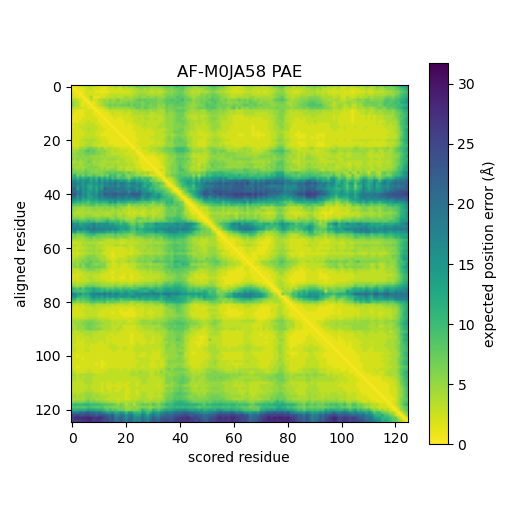L A O 1
ATOM 735 N N . THR A 1 94 ? 5.244 0.629 7.194 1.00 91.88 94 THR A N 1
ATOM 736 C CA . THR A 1 94 ? 5.779 -0.358 6.251 1.00 91.88 94 THR A CA 1
ATOM 737 C C . THR A 1 94 ? 6.473 0.341 5.087 1.00 91.88 94 THR A C 1
ATOM 739 O O . THR A 1 94 ? 5.892 1.224 4.460 1.00 91.88 94 THR A O 1
ATOM 742 N N . ARG A 1 95 ? 7.708 -0.069 4.768 1.00 91.25 95 ARG A N 1
ATOM 743 C CA . ARG A 1 95 ? 8.412 0.317 3.535 1.00 91.25 95 ARG A CA 1
ATOM 744 C C . ARG A 1 95 ? 8.316 -0.782 2.496 1.00 91.25 95 ARG A C 1
ATOM 746 O O . ARG A 1 95 ? 8.522 -1.959 2.803 1.00 91.25 95 ARG A O 1
ATOM 753 N N . LEU A 1 96 ? 8.090 -0.360 1.263 1.00 90.25 96 LEU A N 1
ATOM 754 C CA . LEU A 1 96 ? 7.942 -1.203 0.091 1.00 90.25 96 LEU A CA 1
ATOM 755 C C . LEU A 1 96 ? 8.944 -0.743 -0.963 1.00 90.25 96 LEU A C 1
ATOM 757 O O . LEU A 1 96 ? 8.958 0.430 -1.346 1.00 90.25 96 LEU A O 1
ATOM 761 N N . ASN A 1 97 ? 9.787 -1.662 -1.426 1.00 88.12 97 ASN A N 1
ATOM 762 C CA . ASN A 1 97 ? 10.624 -1.399 -2.588 1.00 88.12 97 ASN A CA 1
ATOM 763 C C . ASN A 1 97 ? 9.809 -1.511 -3.889 1.00 88.12 97 ASN A C 1
ATOM 765 O O . ASN A 1 97 ? 8.655 -1.944 -3.887 1.00 88.12 97 ASN A O 1
ATOM 769 N N . ALA A 1 98 ? 10.425 -1.155 -5.017 1.00 86.62 98 ALA A N 1
ATOM 770 C CA . ALA A 1 98 ? 9.774 -1.190 -6.329 1.00 86.62 98 ALA A CA 1
ATOM 771 C C . ALA A 1 98 ? 9.123 -2.549 -6.664 1.00 86.62 98 ALA A C 1
ATOM 773 O O . ALA A 1 98 ? 8.014 -2.578 -7.189 1.00 86.62 98 ALA A O 1
ATOM 774 N N . VAL A 1 99 ? 9.764 -3.669 -6.309 1.00 85.38 99 VAL A N 1
ATOM 775 C CA . VAL A 1 99 ? 9.231 -5.025 -6.547 1.00 85.38 99 VAL A CA 1
ATOM 776 C C . VAL A 1 99 ? 7.982 -5.295 -5.711 1.00 85.38 99 VAL A C 1
ATOM 778 O O . VAL A 1 99 ? 7.002 -5.838 -6.221 1.00 85.38 99 VAL A O 1
ATOM 781 N N . ALA A 1 100 ? 7.990 -4.906 -4.434 1.00 87.38 100 ALA A N 1
ATOM 782 C CA . ALA A 1 100 ? 6.819 -5.039 -3.576 1.00 87.38 100 ALA A CA 1
ATOM 783 C C . ALA A 1 100 ? 5.650 -4.183 -4.095 1.00 87.38 100 ALA A C 1
ATOM 785 O O . ALA A 1 100 ? 4.523 -4.666 -4.155 1.00 87.38 100 ALA A O 1
ATOM 786 N N . LEU A 1 101 ? 5.919 -2.951 -4.543 1.00 89.06 101 LEU A N 1
ATOM 787 C CA . LEU A 1 101 ? 4.908 -2.071 -5.142 1.00 89.06 101 LEU A CA 1
ATOM 788 C C . LEU A 1 101 ? 4.336 -2.638 -6.441 1.00 89.06 101 LEU A C 1
ATOM 790 O O . LEU A 1 101 ? 3.121 -2.654 -6.612 1.00 89.06 101 LEU A O 1
ATOM 794 N N . GLU A 1 102 ? 5.192 -3.142 -7.330 1.00 87.75 102 GLU A N 1
ATOM 795 C CA . GLU A 1 102 ? 4.761 -3.809 -8.558 1.00 87.75 102 GLU A CA 1
ATOM 796 C C . GLU A 1 102 ? 3.881 -5.026 -8.239 1.00 87.75 102 GLU A C 1
ATOM 798 O O . GLU A 1 102 ? 2.814 -5.182 -8.828 1.00 87.75 102 GLU A O 1
ATOM 803 N N . SER A 1 103 ? 4.248 -5.826 -7.238 1.00 86.81 103 SER A N 1
ATOM 804 C CA . SER A 1 103 ? 3.463 -6.998 -6.831 1.00 86.81 103 SER A CA 1
ATOM 805 C C . SER A 1 103 ? 2.062 -6.630 -6.329 1.00 86.81 103 SER A C 1
ATOM 807 O O . SER A 1 103 ? 1.109 -7.370 -6.569 1.00 86.81 103 SER A O 1
ATOM 809 N N . ILE A 1 104 ? 1.909 -5.471 -5.677 1.00 89.94 104 ILE A N 1
ATOM 810 C CA . ILE A 1 104 ? 0.604 -4.943 -5.244 1.00 89.94 104 ILE A CA 1
ATOM 811 C C . ILE A 1 104 ? -0.279 -4.602 -6.452 1.00 89.94 104 ILE A C 1
ATOM 813 O O . ILE A 1 104 ? -1.490 -4.795 -6.388 1.00 89.94 104 ILE A O 1
ATOM 817 N N . THR A 1 105 ? 0.302 -4.148 -7.570 1.00 90.38 105 THR A N 1
ATOM 818 C CA . THR A 1 105 ? -0.467 -3.818 -8.788 1.00 90.38 105 THR A CA 1
ATOM 819 C C . THR A 1 105 ? -1.111 -5.021 -9.469 1.00 90.38 105 THR A C 1
ATOM 821 O O . THR A 1 105 ? -1.997 -4.846 -10.303 1.00 90.38 105 THR A O 1
ATOM 824 N N . TRP A 1 106 ? -0.684 -6.236 -9.122 1.00 88.19 106 TRP A N 1
ATOM 825 C CA . TRP A 1 106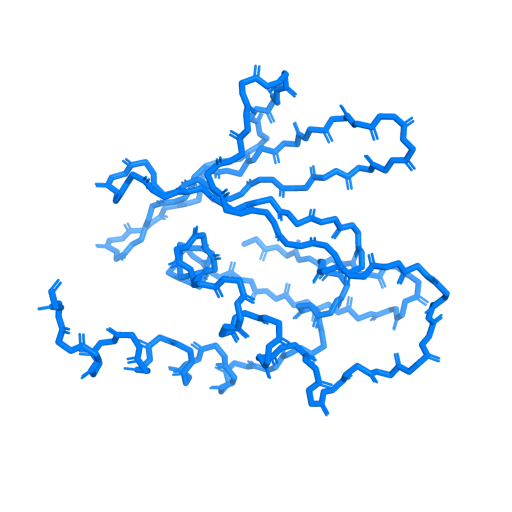 ? -1.244 -7.479 -9.652 1.00 88.19 106 TRP A CA 1
ATOM 826 C C . TRP A 1 106 ? -2.407 -8.019 -8.819 1.00 88.19 106 TRP A C 1
ATOM 828 O O . TRP A 1 106 ? -3.072 -8.951 -9.259 1.00 88.19 106 TRP A O 1
ATOM 838 N N . GLN A 1 107 ? -2.653 -7.450 -7.637 1.00 86.38 107 GLN A N 1
ATOM 839 C CA . GLN A 1 107 ? -3.700 -7.919 -6.735 1.00 86.38 107 GLN A CA 1
ATOM 840 C C . GLN A 1 107 ? -5.060 -7.332 -7.115 1.00 86.38 107 GLN A C 1
ATOM 842 O O . GLN A 1 107 ? -5.167 -6.190 -7.572 1.00 86.38 107 GLN A O 1
ATOM 847 N N . ASP A 1 108 ? -6.111 -8.110 -6.882 1.00 86.69 108 ASP A N 1
ATOM 848 C CA . ASP A 1 108 ? -7.491 -7.660 -7.023 1.00 86.69 108 ASP A CA 1
ATOM 849 C C . ASP A 1 108 ? -8.077 -7.163 -5.690 1.00 86.69 108 ASP A C 1
ATOM 851 O O . ASP A 1 108 ? -7.480 -7.279 -4.616 1.00 86.69 108 ASP A O 1
ATOM 855 N N . GLN A 1 109 ? -9.278 -6.584 -5.763 1.00 85.50 109 GLN A N 1
ATOM 856 C CA . GLN A 1 109 ? -9.985 -6.054 -4.595 1.00 85.50 109 GLN A CA 1
ATOM 857 C C . GLN A 1 109 ? -10.321 -7.135 -3.554 1.00 85.50 109 GLN A C 1
ATOM 859 O O . GLN A 1 109 ? -10.341 -6.852 -2.350 1.00 85.50 109 GLN A O 1
ATOM 864 N N . ASP A 1 110 ? -10.590 -8.361 -4.002 1.00 87.31 110 ASP A N 1
ATOM 865 C CA . ASP A 1 110 ? -10.937 -9.476 -3.120 1.00 87.31 110 ASP A CA 1
ATOM 866 C C . ASP A 1 110 ? -9.739 -9.852 -2.247 1.00 87.31 110 ASP A C 1
ATOM 868 O O . ASP A 1 110 ? -9.892 -10.087 -1.047 1.00 87.31 110 ASP A O 1
ATOM 872 N N . THR A 1 111 ? -8.536 -9.781 -2.816 1.00 85.25 111 THR A N 1
ATOM 873 C CA . THR A 1 111 ? -7.277 -10.025 -2.115 1.00 85.25 111 THR A CA 1
ATOM 874 C C . THR A 1 111 ? -7.114 -9.038 -0.947 1.00 85.25 111 THR A C 1
ATOM 876 O O . THR A 1 111 ? -6.910 -9.455 0.194 1.00 85.25 111 THR A O 1
ATOM 879 N N . PHE A 1 112 ? -7.302 -7.730 -1.170 1.00 87.38 112 PHE A N 1
ATOM 880 C CA . PHE A 1 112 ? -7.229 -6.727 -0.090 1.00 87.38 112 PHE A CA 1
ATOM 881 C C . PHE A 1 112 ? -8.337 -6.881 0.956 1.00 87.38 112 PHE A C 1
ATOM 883 O O . PHE A 1 112 ? -8.114 -6.643 2.145 1.00 87.38 112 PHE A O 1
ATOM 890 N N . THR A 1 113 ? -9.529 -7.290 0.522 1.00 88.06 113 THR A N 1
ATOM 891 C CA . THR A 1 113 ? -10.655 -7.559 1.423 1.00 88.06 113 THR A CA 1
ATOM 892 C C . THR A 1 113 ? -10.328 -8.710 2.368 1.00 88.06 113 THR A C 1
ATOM 894 O O . THR A 1 113 ? -10.621 -8.628 3.559 1.00 88.06 113 THR A O 1
ATOM 897 N N . GLU A 1 114 ? -9.687 -9.761 1.865 1.00 86.31 114 GLU A N 1
ATOM 898 C CA . GLU A 1 114 ? -9.276 -10.905 2.673 1.00 86.31 114 GLU A CA 1
ATOM 899 C C . GLU A 1 114 ? -8.167 -10.539 3.668 1.00 86.31 114 GLU A C 1
ATOM 901 O O . GLU A 1 114 ? -8.252 -10.892 4.842 1.00 86.31 114 GLU A O 1
ATOM 906 N N . LEU A 1 115 ? -7.188 -9.737 3.241 1.00 84.50 115 LEU A N 1
ATOM 907 C CA . LEU A 1 115 ? -6.132 -9.216 4.116 1.00 84.50 115 LEU A CA 1
ATOM 908 C C . LEU A 1 115 ? -6.707 -8.403 5.292 1.00 84.50 115 LEU A C 1
ATOM 910 O O . LEU A 1 115 ? -6.288 -8.554 6.440 1.00 84.50 115 LEU A O 1
ATOM 914 N N . LEU A 1 116 ? -7.718 -7.572 5.017 1.00 85.62 116 LEU A N 1
ATOM 915 C CA . LEU A 1 116 ? -8.463 -6.838 6.042 1.00 85.62 116 LEU A CA 1
ATOM 916 C C . LEU A 1 116 ? -9.237 -7.776 6.981 1.00 85.62 116 LEU A C 1
ATOM 918 O O . LEU A 1 116 ? -9.232 -7.562 8.194 1.00 85.62 116 LEU A O 1
ATOM 922 N N . ARG A 1 117 ? -9.903 -8.809 6.444 1.00 85.44 117 ARG A N 1
ATOM 923 C CA . ARG A 1 117 ? -10.674 -9.777 7.244 1.00 85.44 117 ARG A CA 1
ATOM 924 C C . ARG A 1 117 ? -9.799 -10.560 8.204 1.00 85.44 117 ARG A C 1
ATOM 926 O O . ARG A 1 117 ? -10.105 -10.567 9.392 1.00 85.44 117 ARG A O 1
ATOM 933 N N . GLN A 1 118 ? -8.706 -11.149 7.715 1.00 80.25 118 GLN A N 1
ATOM 934 C CA . GLN A 1 118 ? -7.772 -11.925 8.539 1.00 80.25 118 GLN A CA 1
ATOM 935 C C . GLN A 1 118 ? -7.358 -11.135 9.777 1.00 80.25 118 GLN A C 1
ATOM 937 O O . GLN A 1 118 ? -7.359 -11.641 10.895 1.00 80.25 118 GLN A O 1
ATOM 942 N N . ARG A 1 119 ? -7.116 -9.840 9.593 1.00 72.25 119 ARG A N 1
ATOM 943 C CA . ARG A 1 119 ? -6.705 -8.960 10.671 1.00 72.25 119 ARG A CA 1
ATOM 944 C C . ARG A 1 119 ? -7.818 -8.590 11.657 1.00 72.25 119 ARG A C 1
ATOM 946 O O . ARG A 1 119 ? -7.536 -8.395 12.836 1.00 72.25 119 ARG A O 1
ATOM 953 N N . LEU A 1 120 ? -9.062 -8.469 11.198 1.00 74.31 120 LEU A N 1
ATOM 954 C CA . LEU A 1 120 ? -10.220 -8.267 12.079 1.00 74.31 120 LEU A CA 1
ATOM 955 C C . LEU A 1 120 ? -10.562 -9.532 12.879 1.00 74.31 120 LEU A C 1
ATOM 957 O O . LEU A 1 120 ? -11.112 -9.433 13.976 1.00 74.31 120 LEU A O 1
ATOM 961 N N . GLU A 1 121 ?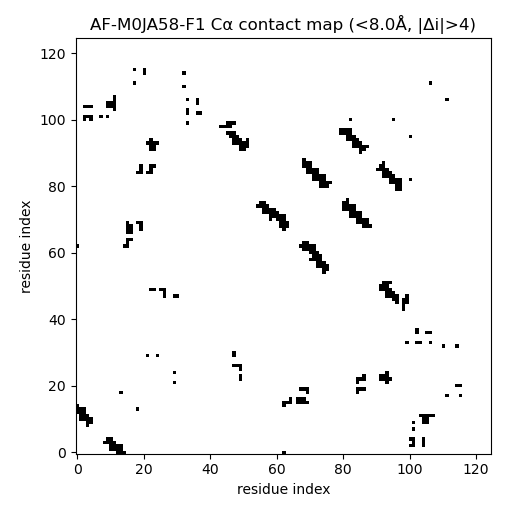 -10.244 -10.703 12.330 1.00 76.38 121 GLU A N 1
ATOM 962 C CA . GLU A 1 121 ? -10.504 -12.008 12.938 1.00 76.38 121 GLU A CA 1
ATOM 963 C C . GLU A 1 121 ? -9.388 -12.466 13.887 1.00 76.38 121 GLU A C 1
ATOM 965 O O . GLU A 1 121 ? -9.643 -13.281 14.774 1.00 76.38 121 GLU A O 1
ATOM 970 N N . GLU A 1 122 ? -8.177 -11.916 13.772 1.00 62.75 122 GLU A N 1
ATOM 971 C CA . GLU A 1 122 ? -7.099 -12.132 14.735 1.00 62.75 122 GLU A CA 1
ATOM 972 C C . GLU A 1 122 ? -7.383 -11.406 16.066 1.00 62.75 122 GLU A C 1
ATOM 974 O O . GLU A 1 122 ? -7.300 -10.173 16.142 1.00 62.75 122 GLU A O 1
ATOM 979 N N . PRO A 1 123 ? -7.671 -12.123 17.173 1.00 46.09 123 PRO A N 1
ATOM 980 C CA . PRO A 1 123 ? -7.735 -11.480 18.473 1.00 46.09 123 PRO A CA 1
ATOM 981 C C . PRO A 1 123 ? -6.337 -10.973 18.835 1.00 46.09 123 PRO A C 1
ATOM 983 O O . PRO A 1 123 ? -5.360 -11.720 18.750 1.00 46.09 123 PRO A O 1
ATOM 986 N N . LYS A 1 124 ? -6.251 -9.710 19.275 1.00 47.16 124 LYS A N 1
ATOM 987 C CA . LYS A 1 124 ? -5.051 -9.145 19.912 1.00 47.16 124 LYS A CA 1
ATOM 988 C C . LYS A 1 124 ? -4.556 -10.133 20.979 1.00 47.16 124 LYS A C 1
ATOM 990 O O . LYS A 1 124 ? -5.227 -10.296 21.998 1.00 47.16 124 LYS A O 1
ATOM 995 N N . LYS A 1 125 ? -3.440 -10.816 20.717 1.00 41.53 125 LYS A N 1
ATOM 996 C CA . LYS A 1 125 ? -2.694 -11.549 21.745 1.00 41.53 125 LYS A CA 1
ATOM 997 C C . LYS A 1 125 ? -1.895 -10.579 22.599 1.00 41.53 125 LYS A C 1
ATOM 999 O O . LYS A 1 125 ? -1.398 -9.581 22.033 1.00 41.53 125 LYS A O 1
#

pLDDT: mean 82.82, std 12.07, range [41.53, 95.31]